Protein AF-A0A973BT89-F1 (afdb_monomer_lite)

pLDDT: mean 86.33, std 12.32, range [38.62, 95.5]

Foldseek 3Di:
DDDDDWPKDWDWDDDVQKIKIKIWTWDQDPPGDIDIDIDIDMGGDDPCVVCVVVVVVVVVVVVVVVVVVVVVVVVD

Secondary structure (DSSP, 8-state):
---PPP-EEEEEEEETTEEEEEEEEEEE-GGG-EEEEEEEEEEE-GGGGGGHHHHHHHHHHHHHHHHHHHHHHHT-

Radius of gyration: 15.55 Å; chains: 1; bounding box: 47×19×40 Å

Sequence (76 aa):
MISNAPRLIELTATSGPVTAHDRYSLEDVPAGATTVRLVASVAVGGPTRLLAPLVRRSIRRADAGQLDAFERLLDR

Structure (mmCIF, N/CA/C/O backbone):
data_AF-A0A973BT89-F1
#
_entry.id   AF-A0A973BT89-F1
#
loop_
_atom_site.group_PDB
_atom_site.id
_atom_site.type_symbol
_atom_site.label_atom_id
_atom_site.label_alt_id
_atom_site.label_comp_id
_atom_site.label_asym_id
_atom_site.label_entity_id
_atom_site.label_seq_id
_atom_site.pdbx_PDB_ins_code
_atom_site.Cartn_x
_atom_site.Cartn_y
_atom_site.Cartn_z
_atom_site.occupancy
_atom_site.B_iso_or_equiv
_atom_site.auth_seq_id
_atom_site.auth_comp_id
_atom_site.auth_asym_id
_atom_site.auth_ato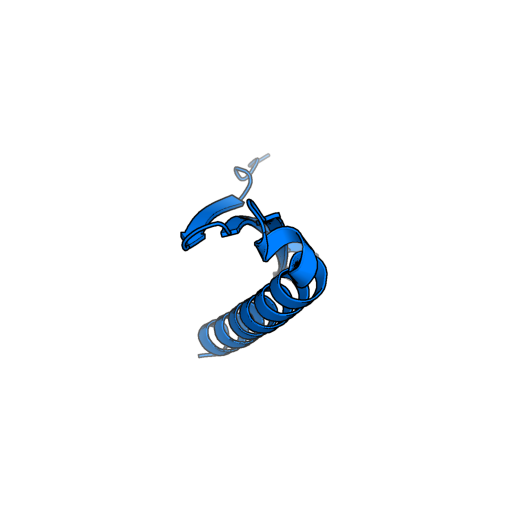m_id
_atom_site.pdbx_PDB_model_num
ATOM 1 N N . MET A 1 1 ? 34.747 -0.571 -5.403 1.00 41.44 1 MET A N 1
ATOM 2 C CA . MET A 1 1 ? 33.499 -1.258 -5.014 1.00 41.44 1 MET A CA 1
ATOM 3 C C . MET A 1 1 ? 32.479 -0.174 -4.714 1.00 41.44 1 MET A C 1
ATOM 5 O O . MET A 1 1 ? 32.600 0.486 -3.693 1.00 41.44 1 MET A O 1
ATOM 9 N N . ILE A 1 2 ? 31.590 0.130 -5.659 1.00 39.28 2 ILE A N 1
ATOM 10 C CA . ILE A 1 2 ? 30.566 1.163 -5.463 1.00 39.28 2 ILE A CA 1
ATOM 11 C C . ILE A 1 2 ? 29.469 0.508 -4.624 1.00 39.28 2 ILE A C 1
ATOM 13 O O . ILE A 1 2 ? 28.728 -0.323 -5.142 1.00 39.28 2 ILE A O 1
ATOM 17 N N . SER A 1 3 ? 29.397 0.803 -3.324 1.00 38.62 3 SER A N 1
ATOM 18 C CA . SER A 1 3 ? 28.212 0.431 -2.550 1.00 38.62 3 SER A CA 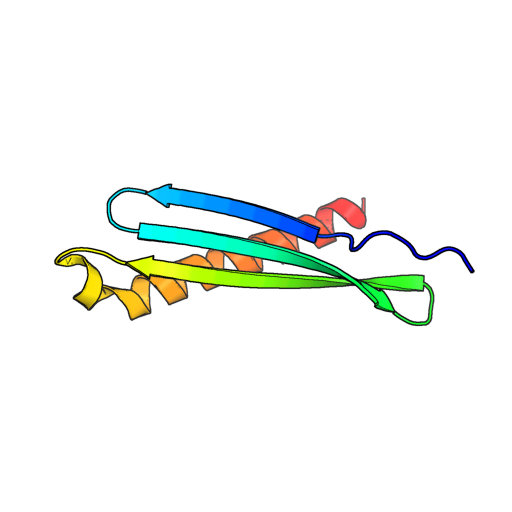1
ATOM 19 C C . SER A 1 3 ? 27.120 1.440 -2.887 1.00 38.62 3 SER A C 1
ATOM 21 O O . SER A 1 3 ? 27.158 2.578 -2.418 1.00 38.62 3 SER A O 1
ATOM 23 N N . ASN A 1 4 ? 26.175 1.049 -3.740 1.00 53.97 4 ASN A N 1
ATOM 24 C CA . ASN A 1 4 ? 24.949 1.817 -3.911 1.00 53.97 4 ASN A CA 1
ATOM 25 C C . ASN A 1 4 ? 24.257 1.919 -2.545 1.00 53.97 4 ASN A C 1
ATOM 27 O O . ASN A 1 4 ? 24.102 0.912 -1.853 1.00 53.97 4 ASN A O 1
ATOM 31 N N . ALA A 1 5 ? 23.872 3.133 -2.146 1.00 57.84 5 ALA A N 1
ATOM 32 C CA . ALA A 1 5 ? 23.026 3.328 -0.975 1.00 57.84 5 ALA A CA 1
ATOM 33 C C . ALA A 1 5 ? 21.756 2.458 -1.101 1.00 57.84 5 ALA A C 1
ATOM 35 O O . ALA A 1 5 ? 21.287 2.244 -2.226 1.00 57.84 5 ALA A O 1
ATOM 36 N N . PRO A 1 6 ? 21.188 1.949 0.010 1.00 63.22 6 PRO A N 1
ATOM 37 C CA . PRO A 1 6 ? 19.938 1.202 -0.046 1.00 63.22 6 PRO A CA 1
ATOM 38 C C . PRO A 1 6 ? 18.860 2.074 -0.698 1.00 63.22 6 PRO A C 1
ATOM 40 O O . PRO A 1 6 ? 18.505 3.132 -0.179 1.00 63.22 6 PRO A O 1
ATOM 43 N N . ARG A 1 7 ? 18.361 1.641 -1.862 1.00 84.44 7 ARG A N 1
ATOM 44 C CA . ARG A 1 7 ? 17.295 2.327 -2.599 1.00 84.44 7 ARG A CA 1
ATOM 45 C C . ARG A 1 7 ? 15.962 1.984 -1.934 1.00 84.44 7 ARG A C 1
ATOM 47 O O . ARG A 1 7 ? 15.282 1.031 -2.316 1.00 84.44 7 ARG A O 1
ATOM 54 N N . LEU A 1 8 ? 15.663 2.726 -0.873 1.00 87.81 8 LEU A N 1
ATOM 55 C CA . LEU A 1 8 ? 14.512 2.538 -0.002 1.00 87.81 8 LEU A CA 1
ATOM 56 C C . LEU A 1 8 ? 13.636 3.791 0.006 1.00 87.81 8 LEU A C 1
ATOM 58 O O . LEU A 1 8 ? 14.154 4.898 0.133 1.00 87.81 8 LEU A O 1
ATOM 62 N N . ILE A 1 9 ? 12.319 3.608 -0.047 1.00 88.94 9 ILE A N 1
ATOM 63 C CA . ILE A 1 9 ? 11.344 4.667 0.222 1.00 88.94 9 ILE A CA 1
ATOM 64 C C . ILE A 1 9 ? 10.399 4.174 1.314 1.00 88.94 9 ILE A C 1
ATOM 66 O O . ILE A 1 9 ? 9.856 3.074 1.220 1.00 88.94 9 ILE A O 1
ATOM 70 N N . GLU A 1 10 ? 10.196 4.992 2.343 1.00 91.75 10 GLU A N 1
ATOM 71 C CA . GLU A 1 10 ? 9.202 4.746 3.386 1.00 91.75 10 GLU A CA 1
ATOM 72 C C . GLU A 1 10 ? 8.113 5.807 3.310 1.00 91.75 10 GLU A C 1
ATOM 74 O O . GLU A 1 10 ? 8.393 7.006 3.298 1.00 91.75 10 GLU A O 1
ATOM 79 N N . LEU A 1 11 ? 6.864 5.358 3.256 1.00 91.38 11 LEU A N 1
ATOM 80 C CA . LEU A 1 11 ? 5.687 6.208 3.251 1.00 91.38 11 LEU A CA 1
ATOM 81 C C . LEU A 1 11 ? 4.860 5.895 4.488 1.00 91.38 11 LEU A C 1
ATOM 83 O O . LEU A 1 11 ? 4.711 4.746 4.891 1.00 91.38 11 LEU A O 1
ATOM 87 N N . THR A 1 12 ? 4.325 6.936 5.111 1.00 93.50 12 THR A N 1
ATOM 88 C CA . THR A 1 12 ? 3.369 6.787 6.204 1.00 93.50 12 THR A CA 1
ATOM 89 C C . THR A 1 12 ? 2.090 7.502 5.822 1.00 93.50 12 THR A C 1
ATOM 91 O O . THR A 1 12 ? 2.106 8.699 5.541 1.00 93.50 12 THR A O 1
ATOM 94 N N . ALA A 1 13 ? 0.983 6.769 5.831 1.00 90.00 13 ALA A N 1
ATOM 95 C CA . ALA A 1 13 ? -0.347 7.290 5.568 1.00 90.00 13 ALA A CA 1
ATOM 96 C C . ALA A 1 13 ? -1.248 7.027 6.775 1.00 90.00 13 ALA A C 1
ATOM 98 O O . ALA A 1 13 ? -1.306 5.912 7.291 1.00 90.00 13 ALA A O 1
ATOM 99 N N . THR A 1 14 ? -1.985 8.048 7.207 1.00 94.06 14 THR A N 1
ATOM 100 C CA . THR A 1 14 ? -2.948 7.937 8.308 1.00 94.06 14 THR A CA 1
ATOM 101 C C . THR A 1 14 ? -4.317 8.392 7.828 1.00 94.06 14 THR A C 1
ATOM 103 O O . THR A 1 14 ? -4.456 9.478 7.270 1.00 94.06 14 THR A O 1
ATOM 106 N N . SER A 1 15 ? -5.336 7.568 8.061 1.00 91.00 15 SER A N 1
ATOM 107 C CA . SER A 1 15 ? -6.734 7.877 7.771 1.00 91.00 15 SER A CA 1
ATOM 108 C C . SER A 1 15 ? -7.616 7.398 8.920 1.00 91.00 15 SER A C 1
ATOM 110 O O . SER A 1 15 ? -7.820 6.198 9.126 1.00 91.00 15 SER A O 1
ATOM 112 N N . GLY A 1 16 ? -8.103 8.354 9.714 1.00 92.12 16 GLY A N 1
ATOM 113 C CA . GLY A 1 16 ? -8.855 8.074 10.934 1.00 92.12 16 GLY A CA 1
ATOM 114 C C . GLY A 1 16 ? -8.085 7.123 11.867 1.00 92.12 16 GLY A C 1
ATOM 115 O O . GLY A 1 16 ? -6.957 7.432 12.242 1.00 92.12 16 GLY A O 1
ATOM 116 N N . PRO A 1 17 ? -8.660 5.967 12.250 1.00 94.56 17 PRO A N 1
ATOM 117 C CA . PRO A 1 17 ? -8.019 5.012 13.151 1.00 94.56 17 PRO A CA 1
ATOM 118 C C . PRO A 1 17 ? -7.019 4.072 12.455 1.00 94.56 17 PRO A C 1
ATOM 120 O O . PRO A 1 17 ? -6.550 3.129 13.092 1.00 94.56 17 PRO A O 1
ATOM 123 N N . VAL A 1 18 ? -6.740 4.250 11.161 1.00 94.50 18 VAL A N 1
ATOM 124 C CA . VAL A 1 18 ? -5.846 3.380 10.387 1.00 94.50 18 VAL A CA 1
ATOM 125 C C . VAL A 1 18 ? -4.563 4.127 10.046 1.00 94.50 18 VAL A C 1
ATOM 127 O O . VAL A 1 18 ? -4.615 5.209 9.467 1.00 94.50 18 VAL A O 1
ATOM 130 N N . THR A 1 19 ? -3.421 3.517 10.346 1.00 95.50 19 THR A N 1
ATOM 131 C CA . THR A 1 19 ? -2.102 3.978 9.901 1.00 95.50 19 THR A CA 1
ATOM 132 C C . THR A 1 19 ? -1.430 2.860 9.115 1.00 95.50 19 THR A C 1
ATOM 134 O O . THR A 1 19 ? -1.368 1.724 9.588 1.00 95.50 19 THR A O 1
ATOM 137 N N . ALA A 1 20 ? -0.945 3.174 7.919 1.00 93.19 20 ALA A N 1
ATOM 138 C CA . ALA A 1 20 ? -0.146 2.295 7.078 1.00 93.19 20 ALA A CA 1
ATOM 139 C C . ALA A 1 20 ? 1.275 2.856 6.973 1.00 93.19 20 ALA A C 1
ATOM 141 O O . ALA A 1 20 ? 1.459 4.041 6.692 1.00 93.19 20 ALA A O 1
ATOM 142 N N . HIS A 1 21 ? 2.259 2.002 7.233 1.00 94.44 21 HIS A N 1
ATOM 143 C CA . HIS A 1 21 ? 3.669 2.273 6.991 1.00 94.44 21 HIS A CA 1
ATOM 14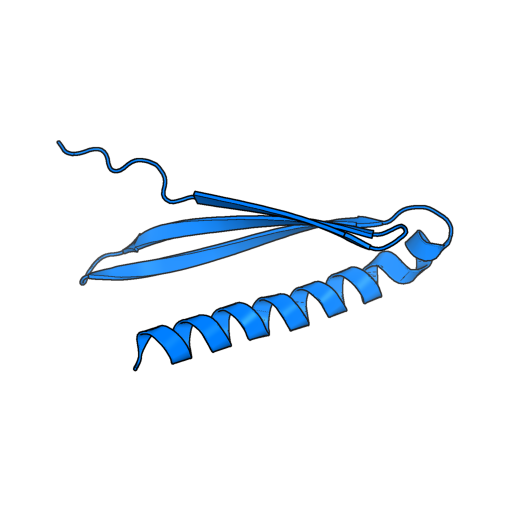4 C C . HIS A 1 21 ? 4.143 1.368 5.860 1.00 94.44 21 HIS A C 1
ATOM 146 O O . HIS A 1 21 ? 4.282 0.156 6.049 1.00 94.44 21 HIS A O 1
ATOM 152 N N . ASP A 1 22 ? 4.386 1.966 4.706 1.00 91.75 22 ASP A N 1
ATOM 153 C CA . ASP A 1 22 ? 4.741 1.275 3.480 1.00 91.75 22 ASP A CA 1
ATOM 154 C C . ASP A 1 22 ? 6.231 1.427 3.231 1.00 91.75 22 ASP A C 1
ATOM 156 O O . ASP A 1 22 ? 6.753 2.537 3.141 1.00 91.75 22 ASP A O 1
ATOM 160 N N . ARG A 1 23 ? 6.925 0.300 3.122 1.00 92.25 23 ARG A N 1
ATOM 161 C CA . ARG A 1 23 ? 8.357 0.249 2.851 1.00 92.25 23 ARG A CA 1
ATOM 162 C C . ARG A 1 23 ? 8.589 -0.364 1.480 1.00 92.25 23 ARG A C 1
ATOM 164 O O . ARG A 1 23 ? 8.379 -1.564 1.297 1.00 92.25 23 ARG A O 1
ATOM 171 N N . TYR A 1 24 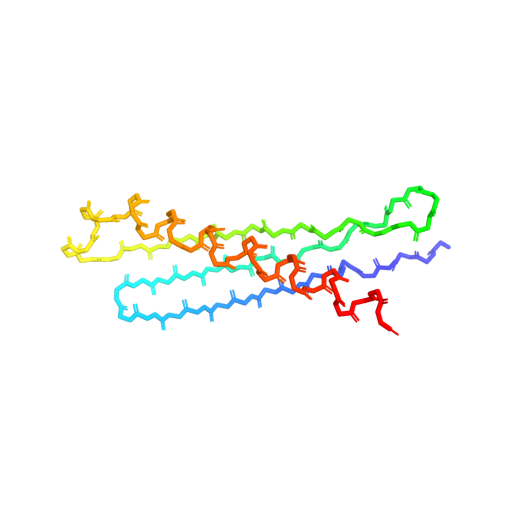? 9.052 0.462 0.552 1.00 90.44 24 TYR A N 1
ATOM 172 C CA . TYR A 1 24 ? 9.504 0.063 -0.773 1.00 90.44 24 TYR A CA 1
ATOM 173 C C . TYR A 1 24 ? 11.015 -0.149 -0.753 1.00 90.44 24 TYR A C 1
ATOM 175 O O . TYR A 1 24 ? 11.759 0.725 -0.308 1.00 90.44 24 TYR A O 1
ATOM 183 N N . SER A 1 25 ? 11.479 -1.287 -1.255 1.00 90.38 25 SER A N 1
ATOM 184 C CA . SER A 1 25 ? 12.901 -1.573 -1.449 1.00 90.38 25 SER A CA 1
ATOM 185 C C . SER A 1 25 ? 13.165 -2.031 -2.874 1.00 90.38 25 SER A C 1
ATOM 187 O O . SER A 1 25 ? 12.411 -2.847 -3.408 1.00 90.38 25 SER A O 1
ATOM 189 N N . LEU A 1 26 ? 14.248 -1.528 -3.463 1.00 89.69 26 LEU A N 1
ATOM 190 C CA . LEU A 1 26 ? 14.753 -1.989 -4.751 1.00 89.69 26 LEU A CA 1
ATOM 191 C C . LEU A 1 26 ? 15.968 -2.885 -4.538 1.00 89.69 26 LEU A C 1
ATOM 193 O O . LEU A 1 26 ? 16.915 -2.504 -3.847 1.00 89.69 26 LEU A O 1
ATOM 197 N N . GLU A 1 27 ? 15.945 -4.049 -5.170 1.00 87.56 27 GLU A N 1
ATOM 198 C CA . GLU A 1 27 ? 17.066 -4.981 -5.205 1.00 87.56 27 GLU A CA 1
ATOM 199 C C . GLU A 1 27 ? 17.452 -5.226 -6.665 1.00 87.56 27 GLU A C 1
ATOM 201 O O . GLU A 1 27 ? 16.622 -5.645 -7.475 1.00 87.56 27 GLU A O 1
ATOM 206 N N . ASP A 1 28 ? 18.708 -4.935 -7.010 1.00 86.31 28 ASP A N 1
ATOM 207 C CA . ASP A 1 28 ? 19.248 -5.260 -8.329 1.00 86.31 28 ASP A CA 1
ATOM 208 C C . ASP A 1 28 ? 19.303 -6.797 -8.456 1.00 86.31 28 ASP A C 1
ATOM 210 O O . ASP A 1 28 ? 19.815 -7.481 -7.565 1.00 86.31 28 ASP A O 1
ATOM 214 N N . VAL A 1 29 ? 18.786 -7.351 -9.555 1.00 84.38 29 VAL A N 1
ATOM 215 C CA . VAL A 1 29 ? 18.846 -8.793 -9.842 1.00 84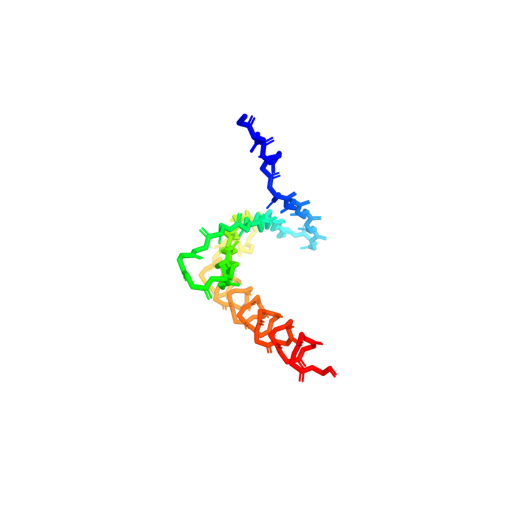.38 29 VAL A CA 1
ATOM 216 C C . VAL A 1 29 ? 19.696 -9.066 -11.091 1.00 84.38 29 VAL A C 1
ATOM 218 O O . VAL A 1 29 ? 19.897 -8.171 -11.920 1.00 84.38 29 VAL A O 1
ATOM 221 N N . PRO A 1 30 ? 20.241 -10.289 -11.252 1.00 81.50 30 PRO A N 1
ATOM 222 C CA . PRO A 1 30 ? 20.992 -10.652 -12.451 1.00 81.50 30 PRO A CA 1
ATOM 223 C C . PRO A 1 30 ? 20.199 -10.385 -13.740 1.00 81.50 30 PRO A C 1
ATOM 225 O O . PRO A 1 30 ? 18.973 -10.437 -13.743 1.00 81.50 30 PRO A O 1
ATOM 228 N N . ALA A 1 31 ? 20.918 -10.133 -14.838 1.00 82.25 31 ALA A N 1
ATOM 229 C CA . ALA A 1 31 ? 20.364 -9.771 -16.151 1.00 82.25 31 ALA A CA 1
ATOM 230 C C . ALA A 1 31 ? 19.741 -8.362 -16.260 1.00 82.25 31 ALA A C 1
ATOM 232 O O . ALA A 1 31 ? 18.990 -8.092 -17.191 1.00 82.25 31 ALA A O 1
ATOM 233 N N . GLY A 1 32 ? 20.101 -7.442 -15.359 1.00 78.88 32 GLY A N 1
ATOM 234 C CA . GLY A 1 32 ? 19.762 -6.018 -15.491 1.00 78.88 32 GLY A CA 1
ATOM 235 C C . GLY A 1 32 ? 18.335 -5.659 -15.076 1.00 78.88 32 GLY A C 1
ATOM 236 O O . GLY A 1 32 ? 17.916 -4.523 -15.277 1.00 78.88 32 GLY A O 1
ATOM 237 N N . ALA A 1 33 ? 17.600 -6.598 -14.480 1.00 82.19 33 ALA A N 1
ATOM 238 C CA . ALA A 1 33 ? 16.301 -6.325 -13.884 1.00 82.19 33 ALA A CA 1
ATOM 239 C C . ALA A 1 33 ? 16.447 -5.786 -12.447 1.00 82.19 33 ALA A C 1
ATOM 241 O O . ALA A 1 33 ? 17.486 -5.920 -11.797 1.00 82.19 33 ALA A O 1
ATOM 242 N N . THR A 1 34 ? 15.386 -5.162 -11.938 1.00 87.31 34 THR A N 1
ATOM 243 C CA . THR A 1 34 ? 15.284 -4.692 -10.550 1.00 87.31 34 THR A CA 1
ATOM 244 C C . THR A 1 34 ? 14.021 -5.271 -9.935 1.00 87.31 34 THR A C 1
ATOM 246 O O . THR A 1 34 ? 12.936 -5.113 -10.487 1.00 87.31 34 THR A O 1
ATOM 249 N N . THR A 1 35 ? 14.145 -5.924 -8.783 1.00 87.81 35 THR A N 1
ATOM 250 C CA . THR A 1 35 ? 12.980 -6.341 -8.001 1.00 87.81 35 THR A CA 1
ATOM 251 C C . THR A 1 35 ? 12.525 -5.179 -7.132 1.00 87.81 35 THR A C 1
ATOM 253 O O . THR A 1 35 ? 13.313 -4.631 -6.360 1.00 87.81 35 THR A O 1
ATOM 256 N N . VAL A 1 36 ? 11.244 -4.825 -7.229 1.00 88.94 36 VAL A N 1
ATOM 257 C CA . VAL A 1 36 ? 10.592 -3.878 -6.319 1.00 88.94 36 VAL A CA 1
ATOM 258 C C . VAL A 1 36 ? 9.796 -4.666 -5.293 1.00 88.94 36 VAL A C 1
ATOM 260 O O . VAL A 1 36 ? 8.900 -5.431 -5.645 1.00 88.94 36 VAL A O 1
ATOM 263 N N . ARG A 1 37 ? 10.105 -4.481 -4.011 1.00 89.88 37 ARG A N 1
ATOM 264 C CA . ARG A 1 37 ? 9.367 -5.109 -2.914 1.00 89.88 37 ARG A CA 1
ATOM 265 C C . ARG A 1 37 ? 8.658 -4.054 -2.085 1.00 89.88 37 ARG A C 1
ATOM 267 O O . ARG A 1 37 ? 9.276 -3.076 -1.683 1.00 89.88 37 ARG A O 1
ATOM 274 N N . LEU A 1 38 ? 7.389 -4.307 -1.784 1.00 91.06 38 LEU A N 1
ATOM 275 C CA . LEU A 1 38 ? 6.566 -3.498 -0.893 1.00 91.06 38 LEU A CA 1
ATOM 276 C C . LEU A 1 38 ? 6.189 -4.302 0.354 1.00 91.06 38 LEU A C 1
ATOM 278 O O . LEU A 1 38 ? 5.659 -5.411 0.258 1.00 91.06 38 LEU A O 1
ATOM 282 N N . VAL A 1 39 ? 6.453 -3.733 1.529 1.00 92.00 39 VAL A N 1
ATOM 283 C CA . VAL A 1 39 ? 5.978 -4.238 2.819 1.00 92.00 39 VAL A CA 1
ATOM 284 C C . VAL A 1 39 ? 5.110 -3.174 3.481 1.00 92.00 39 VAL A C 1
ATOM 286 O O . VAL A 1 39 ? 5.623 -2.141 3.899 1.00 92.00 39 VAL A O 1
ATOM 289 N N . ALA A 1 40 ? 3.813 -3.458 3.610 1.00 91.44 40 ALA A N 1
ATOM 290 C CA . ALA A 1 40 ? 2.847 -2.593 4.281 1.00 91.44 40 ALA A CA 1
ATOM 291 C C . ALA A 1 40 ? 2.595 -3.061 5.724 1.00 91.44 40 ALA A C 1
ATOM 293 O O . ALA A 1 40 ? 2.063 -4.151 5.972 1.00 91.44 40 ALA A O 1
ATOM 294 N N . SER A 1 41 ? 2.959 -2.228 6.697 1.00 93.69 41 SER A N 1
ATOM 295 C CA . SER A 1 41 ? 2.677 -2.440 8.119 1.00 93.69 41 SER A CA 1
ATOM 296 C C . SER A 1 41 ? 1.474 -1.608 8.539 1.00 93.69 41 SER A C 1
ATOM 298 O O . SER A 1 41 ? 1.550 -0.388 8.642 1.00 93.69 41 SER A O 1
ATOM 300 N N . VAL A 1 42 ? 0.349 -2.278 8.801 1.00 93.81 42 VAL A N 1
ATOM 301 C CA . VAL A 1 42 ? -0.923 -1.612 9.115 1.00 93.81 42 VAL A CA 1
ATOM 302 C C . VAL A 1 42 ? -1.242 -1.705 10.605 1.00 93.81 42 VAL A C 1
ATOM 304 O O . VAL A 1 42 ? -1.369 -2.806 11.158 1.00 93.81 42 VAL A O 1
ATOM 307 N N . ALA A 1 43 ? -1.445 -0.551 11.233 1.00 93.88 43 ALA A N 1
ATOM 308 C CA . ALA A 1 43 ? -2.019 -0.401 12.560 1.00 93.88 43 ALA A CA 1
ATOM 309 C C . ALA A 1 43 ? -3.484 0.046 12.446 1.00 93.88 43 ALA A C 1
ATOM 311 O O . ALA A 1 43 ? -3.812 0.966 11.701 1.00 93.88 43 ALA A O 1
ATOM 312 N N . VAL A 1 44 ? -4.375 -0.613 13.193 1.00 95.38 44 VAL A N 1
ATOM 313 C CA . VAL A 1 44 ? -5.799 -0.256 13.273 1.00 95.38 44 VAL A CA 1
ATOM 314 C C . VAL A 1 44 ? -6.156 -0.008 14.738 1.00 95.38 44 VAL A C 1
ATOM 316 O O . VAL A 1 44 ? -5.901 -0.845 15.610 1.00 95.38 44 VAL A O 1
ATOM 319 N N . GLY A 1 45 ? -6.718 1.159 15.019 1.00 93.81 45 GLY A N 1
ATOM 320 C CA . GLY A 1 45 ? -7.131 1.616 16.340 1.00 93.81 45 GLY A CA 1
ATOM 321 C C . GLY A 1 45 ? -8.640 1.536 16.572 1.00 93.81 45 GLY A C 1
ATOM 322 O O . GLY A 1 45 ? -9.438 1.346 15.648 1.00 93.81 45 GLY A O 1
ATOM 323 N N . GLY A 1 46 ? -9.021 1.706 17.839 1.00 91.69 46 GLY A N 1
ATOM 324 C CA . GLY A 1 46 ? -10.413 1.863 18.259 1.00 91.69 46 GLY A CA 1
ATOM 325 C C . GLY A 1 46 ? -11.330 0.670 17.941 1.00 91.69 46 GLY A C 1
ATOM 326 O O . GLY A 1 46 ? -10.852 -0.450 17.729 1.00 91.69 46 GLY A O 1
ATOM 327 N N . PRO A 1 47 ? -12.655 0.905 17.886 1.00 92.12 47 PRO A N 1
ATOM 328 C CA . PRO A 1 47 ? -13.660 -0.118 17.565 1.00 92.12 47 PRO A CA 1
ATOM 329 C C . PRO A 1 47 ? -13.444 -0.783 16.196 1.00 92.12 47 PRO A C 1
ATOM 331 O O . PRO A 1 47 ? -13.777 -1.947 15.988 1.00 92.12 47 PRO A O 1
ATOM 334 N N . THR A 1 48 ? -12.804 -0.066 15.272 1.00 89.56 48 THR A N 1
ATOM 335 C CA . THR A 1 48 ? -12.430 -0.513 13.921 1.00 89.56 48 THR A CA 1
ATOM 336 C C . THR A 1 48 ? -11.477 -1.705 13.890 1.00 89.56 48 THR A C 1
ATOM 338 O O . THR A 1 48 ? -11.361 -2.351 12.851 1.00 89.56 48 THR A O 1
ATOM 341 N N . ARG A 1 49 ? -10.821 -2.055 15.007 1.00 92.88 49 ARG A N 1
ATOM 342 C CA . ARG A 1 49 ? -9.980 -3.263 15.105 1.00 92.88 49 ARG A CA 1
ATOM 343 C C . ARG A 1 49 ? -10.714 -4.544 14.727 1.00 92.88 49 ARG A C 1
ATOM 345 O O . ARG A 1 49 ? -10.090 -5.439 14.163 1.00 92.88 49 ARG A O 1
ATOM 352 N N . LEU A 1 50 ? -12.024 -4.612 14.967 1.00 94.19 50 LEU A N 1
ATOM 353 C CA . LEU A 1 50 ? -12.854 -5.756 14.573 1.00 94.19 50 LEU A CA 1
ATOM 354 C C . LEU A 1 50 ? -12.871 -5.975 13.050 1.00 94.19 50 LEU A C 1
ATOM 356 O O . LEU A 1 50 ? -13.040 -7.097 12.585 1.00 94.19 50 LEU A O 1
ATOM 360 N N . LEU A 1 51 ? -12.630 -4.917 12.271 1.00 93.38 51 LEU A N 1
ATOM 361 C CA . LEU A 1 51 ? -12.559 -4.952 10.811 1.00 93.38 51 LEU A CA 1
ATOM 362 C C . LEU A 1 51 ? -11.115 -5.017 10.290 1.00 93.38 51 LEU A C 1
ATOM 364 O O . LEU A 1 51 ? -10.904 -4.961 9.079 1.00 93.38 51 LEU A O 1
ATOM 368 N N . ALA A 1 52 ? -10.107 -5.156 11.160 1.00 92.44 52 ALA A N 1
ATOM 369 C CA . ALA A 1 52 ? -8.700 -5.121 10.761 1.00 92.44 52 ALA A CA 1
ATOM 370 C C . ALA A 1 52 ? -8.335 -6.109 9.632 1.00 92.44 52 ALA A C 1
ATOM 372 O O . ALA A 1 52 ? -7.584 -5.705 8.742 1.00 92.44 52 ALA A O 1
ATOM 373 N N . PRO A 1 53 ? -8.857 -7.354 9.579 1.00 94.62 53 PRO A N 1
ATOM 374 C CA . PRO A 1 53 ? -8.594 -8.250 8.450 1.00 94.62 53 PRO A CA 1
ATOM 375 C C . PRO A 1 53 ? -9.108 -7.700 7.113 1.00 94.62 53 PRO A C 1
ATOM 377 O O . PRO A 1 53 ? -8.419 -7.805 6.098 1.00 94.62 53 PRO A O 1
ATOM 380 N N . LEU A 1 54 ? -10.290 -7.073 7.112 1.00 94.81 54 LEU A N 1
ATOM 381 C CA . LEU A 1 54 ? -10.868 -6.449 5.921 1.00 94.81 54 LEU A CA 1
ATOM 382 C C . LEU A 1 54 ? -10.059 -5.221 5.500 1.00 94.81 54 LEU A C 1
ATOM 384 O O . LEU A 1 54 ? -9.722 -5.101 4.327 1.00 94.81 54 LEU A O 1
ATOM 388 N N . VAL A 1 55 ? -9.670 -4.366 6.452 1.00 91.75 55 VAL A N 1
ATOM 389 C CA . VAL A 1 55 ? -8.810 -3.199 6.187 1.00 91.75 55 VAL A CA 1
ATOM 390 C C . VAL A 1 55 ? -7.480 -3.634 5.566 1.00 91.75 55 VAL A C 1
ATOM 392 O O . VAL A 1 55 ? -7.106 -3.135 4.508 1.00 91.75 55 VAL A O 1
ATOM 395 N N . ARG A 1 56 ? -6.800 -4.622 6.163 1.00 93.00 56 ARG A N 1
ATOM 396 C CA . ARG A 1 56 ? -5.535 -5.167 5.638 1.00 93.00 56 ARG A CA 1
ATOM 397 C C . ARG A 1 56 ? -5.698 -5.742 4.232 1.00 93.00 56 ARG A C 1
ATOM 399 O O . ARG A 1 56 ? -4.827 -5.549 3.391 1.00 93.00 56 ARG A O 1
ATOM 406 N N . ARG A 1 57 ? -6.807 -6.439 3.960 1.00 93.75 57 ARG A N 1
ATOM 407 C CA . ARG A 1 57 ? -7.094 -6.990 2.628 1.00 93.75 57 ARG A CA 1
ATOM 408 C C . ARG A 1 57 ? -7.321 -5.889 1.592 1.00 93.75 57 ARG A C 1
ATOM 410 O O . ARG A 1 57 ? -6.831 -6.023 0.474 1.00 93.75 57 ARG A O 1
ATOM 417 N N . SER A 1 58 ? -8.049 -4.835 1.950 1.00 91.88 58 SER A N 1
ATOM 418 C CA . SER A 1 58 ? -8.298 -3.696 1.061 1.00 91.88 58 SER A CA 1
ATOM 419 C C . SER A 1 58 ? -7.011 -2.944 0.731 1.00 91.88 58 SER A C 1
ATOM 421 O O . SER A 1 58 ? -6.765 -2.692 -0.444 1.00 91.88 58 SER A O 1
ATOM 423 N N . ILE A 1 59 ? -6.166 -2.676 1.735 1.00 89.94 59 ILE A N 1
ATOM 424 C CA . ILE A 1 59 ? -4.843 -2.056 1.547 1.00 89.94 59 ILE A CA 1
ATOM 425 C C . ILE A 1 59 ? -3.988 -2.921 0.622 1.00 89.94 59 ILE A C 1
ATOM 427 O O . ILE A 1 59 ? -3.603 -2.468 -0.446 1.00 89.94 59 ILE A O 1
ATOM 431 N N . ARG A 1 60 ? -3.847 -4.222 0.919 1.00 91.50 60 ARG A N 1
ATOM 432 C CA . ARG A 1 60 ? -3.091 -5.150 0.062 1.00 91.50 60 AR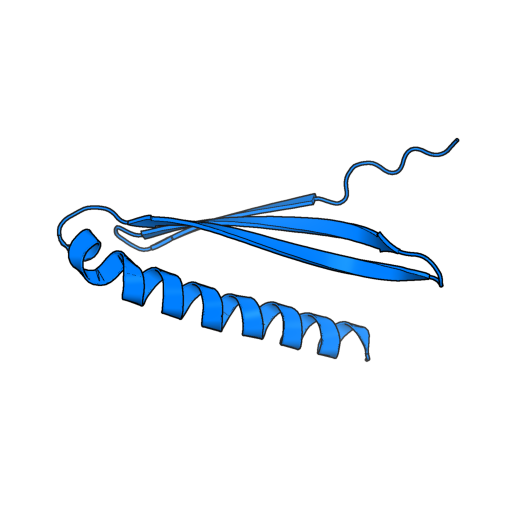G A CA 1
ATOM 433 C C . ARG A 1 60 ? -3.551 -5.130 -1.399 1.00 91.50 60 ARG A C 1
ATOM 435 O O . ARG A 1 60 ? -2.730 -5.270 -2.299 1.00 91.50 60 ARG A O 1
ATOM 442 N N . ARG A 1 61 ? -4.859 -5.021 -1.648 1.00 91.31 61 ARG A N 1
ATOM 443 C CA . ARG A 1 61 ? -5.402 -4.970 -3.012 1.00 91.31 61 ARG A CA 1
ATOM 444 C C . ARG A 1 61 ? -5.074 -3.649 -3.711 1.00 91.31 61 ARG A C 1
ATOM 446 O O . ARG A 1 61 ? -4.779 -3.678 -4.900 1.00 91.31 61 ARG A O 1
ATOM 453 N N . ALA A 1 62 ? -5.154 -2.527 -3.000 1.00 89.00 62 ALA A N 1
ATOM 454 C CA . ALA A 1 62 ? -4.793 -1.220 -3.538 1.00 89.00 62 ALA A CA 1
ATOM 455 C C . ALA A 1 62 ? -3.291 -1.153 -3.862 1.00 89.00 62 ALA A C 1
ATOM 457 O O . ALA A 1 62 ? -2.929 -0.804 -4.982 1.00 89.00 62 ALA A O 1
ATOM 458 N N . ASP A 1 63 ? -2.452 -1.592 -2.928 1.00 88.94 63 ASP A N 1
ATOM 459 C CA . ASP A 1 63 ? -0.993 -1.626 -3.039 1.00 88.94 63 ASP A CA 1
ATOM 460 C C . ASP A 1 63 ? -0.513 -2.514 -4.195 1.00 88.94 63 ASP A C 1
ATOM 462 O O . ASP A 1 63 ? 0.358 -2.125 -4.970 1.00 88.94 63 ASP A O 1
ATOM 466 N N . ALA A 1 64 ? -1.118 -3.696 -4.368 1.00 86.94 64 ALA A N 1
ATOM 467 C CA . ALA A 1 64 ? -0.833 -4.552 -5.522 1.00 86.94 64 ALA A CA 1
ATOM 468 C C . ALA A 1 64 ? -1.123 -3.819 -6.843 1.00 86.94 64 ALA A C 1
ATOM 470 O O . ALA A 1 64 ? -0.291 -3.809 -7.744 1.00 86.94 64 ALA A O 1
ATOM 471 N N . GLY A 1 65 ? -2.256 -3.113 -6.916 1.00 88.31 65 GLY A N 1
ATOM 472 C CA . GLY A 1 65 ? -2.597 -2.303 -8.084 1.00 88.31 65 GLY A CA 1
ATOM 473 C C . GLY A 1 65 ? -1.632 -1.137 -8.339 1.00 88.31 65 GLY A C 1
ATOM 474 O O . GLY A 1 65 ? -1.471 -0.738 -9.493 1.00 88.31 65 GLY A O 1
ATOM 475 N N . GLN A 1 66 ? -0.979 -0.596 -7.303 1.00 85.56 66 GLN A N 1
ATOM 476 C CA . GLN A 1 66 ? 0.052 0.436 -7.456 1.00 85.56 66 GLN A CA 1
ATOM 477 C C . GLN A 1 66 ? 1.326 -0.119 -8.095 1.00 85.56 66 GLN A C 1
ATOM 479 O O . GLN A 1 66 ? 1.867 0.530 -8.988 1.00 85.56 66 GLN A O 1
ATOM 484 N N . LEU A 1 67 ? 1.779 -1.312 -7.692 1.00 86.69 67 LEU A N 1
ATOM 485 C CA . LEU A 1 67 ? 2.933 -1.966 -8.320 1.00 86.69 67 LEU A CA 1
ATOM 486 C C . LEU A 1 67 ? 2.651 -2.293 -9.792 1.00 86.69 67 LEU A C 1
ATOM 488 O O . LEU A 1 67 ? 3.452 -1.932 -10.650 1.00 86.69 67 LEU A O 1
ATOM 492 N N . ASP A 1 68 ? 1.471 -2.842 -10.097 1.00 87.25 68 ASP A N 1
ATOM 493 C CA . ASP A 1 68 ? 1.053 -3.118 -11.480 1.00 87.25 68 ASP A CA 1
ATOM 494 C C . ASP A 1 68 ? 0.956 -1.833 -12.326 1.00 87.25 68 ASP A C 1
ATOM 496 O O . ASP A 1 68 ? 1.131 -1.838 -13.545 1.00 87.25 68 ASP A O 1
ATOM 500 N N . ALA A 1 69 ? 0.573 -0.707 -11.714 1.00 86.31 69 ALA A N 1
ATOM 501 C CA . ALA A 1 69 ? 0.531 0.588 -12.392 1.00 86.31 69 ALA A CA 1
ATOM 502 C C . ALA A 1 69 ? 1.933 1.166 -12.613 1.00 86.31 69 ALA A C 1
ATOM 504 O O . ALA A 1 69 ? 2.175 1.772 -13.654 1.00 86.31 69 ALA A O 1
ATOM 505 N N . PHE A 1 70 ? 2.841 0.972 -11.657 1.00 85.19 70 PHE A N 1
ATOM 506 C CA . PHE A 1 70 ? 4.232 1.388 -11.763 1.00 85.19 70 PHE A CA 1
ATOM 507 C C . PHE A 1 70 ? 4.965 0.628 -12.872 1.00 85.19 70 PHE A C 1
ATOM 509 O O . PHE A 1 70 ? 5.604 1.266 -13.702 1.00 85.19 70 PHE A O 1
ATOM 516 N N . GLU A 1 71 ? 4.796 -0.694 -12.955 1.00 86.88 71 GLU A N 1
ATOM 517 C CA . GLU A 1 71 ? 5.341 -1.515 -14.047 1.00 86.88 71 GLU A CA 1
ATOM 518 C C . GLU A 1 71 ? 4.900 -0.974 -15.418 1.00 86.88 71 GLU A C 1
ATOM 520 O O . GLU A 1 71 ? 5.728 -0.630 -16.257 1.00 86.88 71 GLU A O 1
ATOM 525 N N . ARG A 1 72 ? 3.596 -0.715 -15.586 1.00 89.44 72 ARG A N 1
ATOM 526 C CA . ARG A 1 72 ? 3.043 -0.116 -16.814 1.00 89.44 72 ARG A CA 1
ATOM 527 C C . ARG A 1 72 ? 3.565 1.288 -17.139 1.00 89.44 72 ARG A C 1
ATOM 529 O O . ARG A 1 72 ? 3.467 1.704 -18.292 1.00 89.44 72 ARG A O 1
ATOM 536 N N . LEU A 1 73 ? 4.023 2.056 -16.149 1.00 88.88 73 LEU A N 1
ATOM 537 C CA . LEU A 1 73 ? 4.630 3.374 -16.372 1.00 88.88 73 LEU A CA 1
ATOM 538 C C . LEU A 1 73 ? 6.086 3.268 -16.830 1.00 88.88 73 LEU A C 1
ATOM 540 O O . LEU A 1 73 ? 6.532 4.162 -17.541 1.00 88.88 73 LEU A O 1
ATOM 544 N N . LEU A 1 74 ? 6.805 2.219 -16.423 1.00 84.81 74 LEU A N 1
ATOM 545 C CA . LEU A 1 74 ? 8.185 1.969 -16.844 1.00 84.81 74 LEU A CA 1
ATOM 546 C C . LEU A 1 74 ? 8.275 1.385 -18.259 1.00 84.81 74 LEU A C 1
ATOM 548 O O . LEU A 1 74 ? 9.252 1.644 -18.952 1.00 84.81 74 LEU A O 1
ATOM 552 N N . ASP A 1 75 ? 7.255 0.641 -18.693 1.00 80.56 75 ASP A N 1
ATOM 553 C CA . ASP A 1 75 ? 7.167 0.064 -20.044 1.00 80.56 75 ASP A CA 1
ATOM 554 C C . ASP A 1 75 ? 6.798 1.086 -21.145 1.00 80.56 75 ASP A C 1
ATOM 556 O O . ASP A 1 75 ? 6.588 0.711 -22.302 1.00 80.56 75 ASP A O 1
ATOM 560 N N . ARG A 1 76 ? 6.669 2.374 -20.801 1.00 59.38 76 ARG A N 1
ATOM 561 C CA . ARG A 1 76 ? 6.372 3.480 -21.726 1.00 59.38 76 ARG A CA 1
ATOM 562 C C . ARG A 1 76 ? 7.614 4.293 -22.054 1.00 59.38 76 ARG A C 1
ATOM 564 O O . ARG A 1 76 ? 7.722 4.684 -23.237 1.00 59.38 76 ARG A O 1
#